Protein AF-A0A8T3MBT5-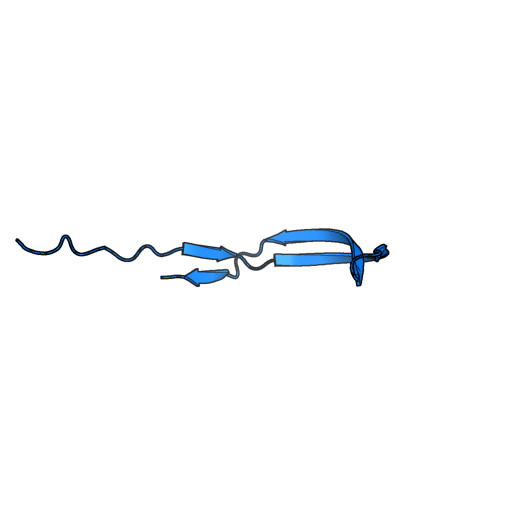F1 (afdb_monomer_lite)

Structure (mmCIF, N/CA/C/O backbone):
data_AF-A0A8T3MBT5-F1
#
_entry.id   AF-A0A8T3MBT5-F1
#
loop_
_atom_site.group_PDB
_atom_site.id
_atom_site.type_symbol
_atom_site.label_atom_id
_atom_site.label_alt_id
_atom_site.label_comp_id
_atom_site.label_asym_id
_atom_site.label_entity_id
_atom_site.label_seq_id
_atom_site.pdbx_PDB_ins_code
_atom_site.Cartn_x
_atom_site.Cartn_y
_atom_site.Cartn_z
_atom_site.occupancy
_atom_site.B_iso_or_equiv
_atom_site.auth_seq_id
_atom_site.auth_comp_id
_atom_site.auth_asym_id
_atom_site.auth_atom_id
_atom_site.pdbx_PDB_model_num
ATOM 1 N N . MET A 1 1 ? 41.509 -15.083 -16.220 1.00 56.12 1 MET A N 1
ATOM 2 C CA . MET A 1 1 ? 40.112 -15.516 -16.429 1.00 56.12 1 MET A CA 1
ATOM 3 C C . MET A 1 1 ? 39.281 -14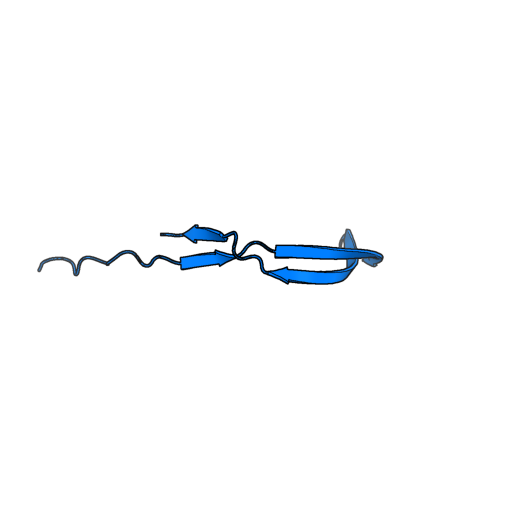.255 -16.559 1.00 56.12 1 MET A C 1
ATOM 5 O O . MET A 1 1 ? 39.405 -13.435 -15.658 1.00 56.12 1 MET A O 1
ATOM 9 N N . PRO A 1 2 ? 38.556 -14.025 -17.666 1.00 50.34 2 PRO A N 1
ATOM 10 C CA . PRO A 1 2 ? 37.686 -12.863 -17.752 1.00 50.34 2 PRO A CA 1
ATOM 11 C C . PRO A 1 2 ? 36.538 -13.036 -16.751 1.00 50.34 2 PRO A C 1
ATOM 13 O O . PRO A 1 2 ? 35.982 -14.126 -16.626 1.00 50.34 2 PRO A O 1
ATOM 16 N N . ASP A 1 3 ? 36.262 -11.974 -16.002 1.00 62.34 3 ASP A N 1
ATOM 17 C CA . ASP A 1 3 ? 35.148 -11.852 -15.061 1.00 62.34 3 ASP A CA 1
ATOM 18 C C . ASP A 1 3 ? 33.831 -12.066 -15.834 1.00 62.34 3 ASP A C 1
ATOM 20 O O . ASP A 1 3 ? 33.666 -11.434 -16.886 1.00 62.34 3 ASP A O 1
ATOM 24 N N . PRO A 1 4 ? 32.925 -12.987 -15.440 1.00 64.19 4 PRO A N 1
ATOM 25 C CA . PRO A 1 4 ? 31.669 -13.180 -16.151 1.00 64.19 4 PRO A CA 1
ATOM 26 C C . PRO A 1 4 ? 30.847 -11.901 -16.015 1.00 64.19 4 PRO A C 1
ATOM 28 O O . PRO A 1 4 ? 30.187 -11.676 -15.006 1.00 64.19 4 PRO A O 1
ATOM 31 N N . HIS A 1 5 ? 30.929 -11.050 -17.036 1.00 68.38 5 HIS A N 1
ATOM 32 C CA . HIS A 1 5 ? 30.245 -9.770 -17.109 1.00 68.38 5 HIS A CA 1
ATOM 33 C C . HIS A 1 5 ? 28.786 -9.917 -16.660 1.00 68.38 5 HIS A C 1
ATOM 35 O O . HIS A 1 5 ? 27.957 -10.504 -17.361 1.00 68.38 5 HIS A O 1
ATOM 41 N N . LEU A 1 6 ? 28.478 -9.392 -15.470 1.00 76.44 6 LEU A N 1
ATOM 42 C CA . LEU A 1 6 ? 27.121 -9.373 -14.945 1.00 76.44 6 LEU A CA 1
ATOM 43 C C . LEU A 1 6 ? 26.273 -8.510 -15.875 1.00 76.44 6 LEU A C 1
ATOM 45 O O . LEU A 1 6 ? 26.515 -7.315 -16.040 1.00 76.44 6 LEU A O 1
ATOM 49 N N . THR A 1 7 ? 25.288 -9.131 -16.516 1.00 82.31 7 THR A N 1
ATOM 50 C CA . THR A 1 7 ? 24.331 -8.393 -17.339 1.00 82.31 7 THR A CA 1
ATOM 51 C C . THR A 1 7 ? 23.338 -7.694 -16.407 1.00 82.31 7 THR A C 1
ATOM 53 O O . THR A 1 7 ? 22.788 -8.360 -15.524 1.00 82.31 7 THR A O 1
ATOM 56 N N . PRO A 1 8 ? 23.094 -6.379 -16.559 1.00 83.50 8 PRO A N 1
ATOM 57 C CA . PRO A 1 8 ? 22.205 -5.652 -15.666 1.00 83.50 8 PRO A CA 1
ATOM 58 C C . PRO A 1 8 ? 20.771 -6.168 -15.773 1.00 83.50 8 PRO A C 1
ATOM 60 O O . PRO A 1 8 ? 20.224 -6.380 -16.859 1.00 83.50 8 PRO A O 1
ATOM 63 N N . VAL A 1 9 ? 20.159 -6.365 -14.610 1.00 91.69 9 VAL A N 1
ATOM 64 C CA . VAL A 1 9 ? 18.801 -6.873 -14.474 1.00 91.69 9 VAL A CA 1
ATOM 65 C C . VAL A 1 9 ? 17.868 -5.692 -14.269 1.00 91.69 9 VAL A C 1
ATOM 67 O O . VAL A 1 9 ? 17.855 -5.080 -13.208 1.00 91.69 9 VAL A O 1
ATOM 70 N N . ILE A 1 10 ? 17.046 -5.398 -15.272 1.00 94.00 10 ILE A N 1
ATOM 71 C CA . ILE A 1 10 ? 16.069 -4.311 -15.175 1.00 94.00 10 ILE A CA 1
ATOM 72 C C . ILE A 1 10 ? 14.777 -4.832 -14.535 1.00 94.00 10 ILE A C 1
ATOM 74 O O . ILE A 1 10 ? 14.263 -5.896 -14.906 1.00 94.00 10 ILE A O 1
ATOM 78 N N . ARG A 1 11 ? 14.235 -4.080 -13.574 1.00 95.94 11 ARG A N 1
ATOM 79 C CA . ARG A 1 11 ? 12.933 -4.327 -12.937 1.00 95.94 11 ARG A CA 1
ATOM 80 C C . ARG A 1 11 ? 12.105 -3.049 -12.909 1.00 95.94 11 ARG A C 1
ATOM 82 O O . ARG A 1 11 ? 12.647 -1.956 -12.779 1.00 95.94 11 ARG A O 1
ATOM 89 N N . LEU A 1 12 ? 10.790 -3.203 -13.027 1.00 97.44 12 LEU A N 1
ATOM 90 C CA . LEU A 1 12 ? 9.839 -2.110 -12.863 1.00 97.44 12 LEU A CA 1
ATOM 91 C C . LEU A 1 12 ? 9.198 -2.214 -11.479 1.00 97.44 12 LEU A C 1
ATOM 93 O O . LEU A 1 12 ? 8.679 -3.271 -11.122 1.00 97.44 12 LEU A O 1
ATOM 97 N N . ALA A 1 13 ? 9.241 -1.128 -10.714 1.00 97.56 13 ALA A N 1
ATOM 98 C CA . ALA A 1 13 ? 8.574 -1.000 -9.426 1.00 97.56 13 ALA A CA 1
ATOM 99 C C . ALA A 1 13 ? 7.318 -0.137 -9.603 1.00 97.56 13 ALA A C 1
ATOM 101 O O . ALA A 1 13 ? 7.401 1.086 -9.702 1.00 97.56 13 ALA A O 1
ATOM 102 N N . SER A 1 14 ? 6.155 -0.782 -9.719 1.00 98.19 14 SER A N 1
ATOM 103 C CA . SER A 1 14 ? 4.882 -0.093 -9.958 1.00 98.19 14 SER A CA 1
ATOM 104 C C . SER A 1 14 ? 4.500 0.826 -8.801 1.00 98.19 14 SER A C 1
ATOM 106 O O . SER A 1 14 ? 4.508 0.424 -7.637 1.00 98.19 14 SER A O 1
ATOM 108 N N . ALA A 1 15 ? 4.086 2.045 -9.135 1.00 98.38 15 ALA A N 1
ATOM 109 C CA . ALA A 1 15 ? 3.432 2.944 -8.203 1.00 98.38 15 ALA A CA 1
ATOM 110 C C . ALA A 1 15 ? 2.051 2.397 -7.807 1.00 98.38 15 ALA A C 1
ATOM 112 O O . ALA A 1 15 ? 1.443 1.595 -8.520 1.00 98.38 15 ALA A O 1
ATOM 113 N N . LYS A 1 16 ? 1.514 2.888 -6.689 1.00 98.38 16 LYS A N 1
ATOM 114 C CA . LYS A 1 16 ? 0.122 2.648 -6.296 1.00 98.38 16 LYS A CA 1
ATOM 115 C C . LYS A 1 16 ? -0.631 3.948 -6.103 1.00 98.38 16 LYS A C 1
ATOM 117 O O . LYS A 1 16 ? -0.040 4.983 -5.798 1.00 98.38 16 LYS A O 1
ATOM 122 N N . LEU A 1 17 ? -1.950 3.853 -6.173 1.00 98.44 17 LEU A N 1
ATOM 123 C CA . LEU A 1 17 ? -2.872 4.877 -5.707 1.00 98.44 17 LEU A CA 1
ATOM 124 C C . LEU A 1 17 ? -3.759 4.301 -4.599 1.00 98.44 17 LEU A C 1
ATOM 126 O O . LEU A 1 17 ? -4.150 3.137 -4.653 1.00 98.44 17 LEU A O 1
ATOM 130 N N . ASN A 1 18 ? -4.077 5.119 -3.596 1.00 98.44 18 ASN A N 1
ATOM 131 C CA . ASN A 1 18 ? -5.177 4.831 -2.677 1.00 98.44 18 ASN A CA 1
ATOM 132 C C . ASN A 1 18 ? -6.448 5.415 -3.289 1.00 98.44 18 ASN A C 1
ATOM 134 O O . ASN A 1 18 ? -6.561 6.637 -3.367 1.00 98.44 18 ASN A O 1
ATOM 138 N N . LEU A 1 19 ? -7.385 4.576 -3.727 1.00 98.38 19 LEU A N 1
ATOM 139 C CA . LEU A 1 19 ? -8.681 5.058 -4.225 1.00 98.38 19 LEU A CA 1
ATOM 140 C C . LEU A 1 19 ? -9.564 5.557 -3.081 1.00 98.38 19 LEU A C 1
ATOM 142 O O . LEU A 1 19 ? -10.330 6.501 -3.242 1.00 98.38 19 LEU A O 1
ATOM 146 N N . THR A 1 20 ? -9.418 4.937 -1.914 1.00 98.69 20 THR A N 1
ATOM 147 C CA . THR A 1 20 ? -9.981 5.404 -0.652 1.00 98.69 20 THR A CA 1
ATOM 148 C C . THR A 1 20 ? -8.926 5.269 0.434 1.00 98.69 20 THR A C 1
ATOM 150 O O . THR A 1 20 ? -8.076 4.382 0.372 1.00 98.69 20 THR A O 1
ATOM 153 N N . LEU A 1 21 ? -8.972 6.155 1.425 1.00 98.62 21 LEU A N 1
ATOM 154 C CA . LEU A 1 21 ? -8.122 6.102 2.608 1.00 98.62 21 LEU A CA 1
ATOM 155 C C . LEU A 1 21 ? -8.905 6.670 3.788 1.00 98.62 21 LEU A C 1
ATOM 157 O O . LEU A 1 21 ? -9.379 7.802 3.728 1.00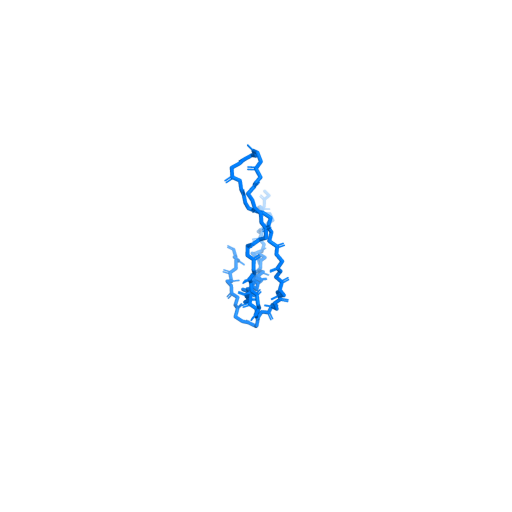 98.62 21 LEU A O 1
ATOM 161 N N . ALA A 1 22 ? -9.007 5.895 4.860 1.00 98.75 22 ALA A N 1
ATOM 162 C CA . ALA A 1 22 ? -9.593 6.318 6.119 1.00 98.75 22 ALA A CA 1
ATOM 163 C C . ALA A 1 22 ? -8.640 5.994 7.269 1.00 98.75 22 ALA A C 1
ATOM 165 O O . ALA A 1 22 ? -8.138 4.875 7.376 1.00 98.75 22 ALA A O 1
ATOM 166 N N . VAL A 1 23 ? -8.426 6.981 8.136 1.00 98.50 23 VAL A N 1
ATOM 167 C CA . VAL A 1 23 ? -7.787 6.798 9.441 1.00 98.50 23 VAL A CA 1
ATOM 168 C C . VAL A 1 23 ? -8.873 6.378 10.421 1.00 98.50 23 VAL A C 1
ATOM 170 O O . VAL A 1 23 ? -9.841 7.113 10.602 1.00 98.50 23 VAL A O 1
ATOM 173 N N . ILE A 1 24 ? -8.730 5.203 11.030 1.00 98.50 24 ILE A N 1
ATOM 174 C CA . ILE A 1 24 ? -9.760 4.617 11.903 1.00 98.50 24 ILE A CA 1
ATOM 175 C C . ILE A 1 24 ? -9.326 4.511 13.368 1.00 98.50 24 ILE A C 1
ATOM 177 O O . ILE A 1 24 ? -10.138 4.181 14.226 1.00 98.50 24 ILE A O 1
ATOM 181 N N . GLY A 1 25 ? -8.069 4.831 13.675 1.00 98.44 25 GLY A N 1
ATOM 182 C CA . GLY A 1 25 ? -7.557 4.822 15.040 1.00 98.44 25 GLY A CA 1
ATOM 183 C C . GLY A 1 25 ? -6.105 5.273 15.122 1.00 98.44 25 GLY A C 1
ATOM 184 O O . GLY A 1 25 ? -5.409 5.355 14.108 1.00 98.44 25 GLY A O 1
ATOM 185 N N . ARG A 1 26 ? -5.651 5.563 16.343 1.00 98.12 26 ARG A N 1
ATOM 186 C CA . ARG A 1 26 ? -4.240 5.798 16.667 1.00 98.12 26 ARG A CA 1
ATOM 187 C C . ARG A 1 26 ? -3.721 4.601 17.454 1.00 98.12 26 ARG A C 1
ATOM 189 O O . ARG A 1 26 ? -4.365 4.180 18.410 1.00 98.12 26 ARG A O 1
ATOM 196 N N . ARG A 1 27 ? -2.557 4.095 17.066 1.00 97.81 27 ARG A N 1
ATOM 197 C CA . ARG A 1 27 ? -1.889 2.949 17.683 1.00 97.81 27 ARG A CA 1
ATOM 198 C C . ARG A 1 27 ? -0.898 3.411 18.746 1.00 97.81 27 ARG A C 1
ATOM 200 O O . ARG A 1 27 ? -0.402 4.539 18.709 1.00 97.81 27 ARG A O 1
ATOM 207 N N . GLU A 1 28 ? -0.583 2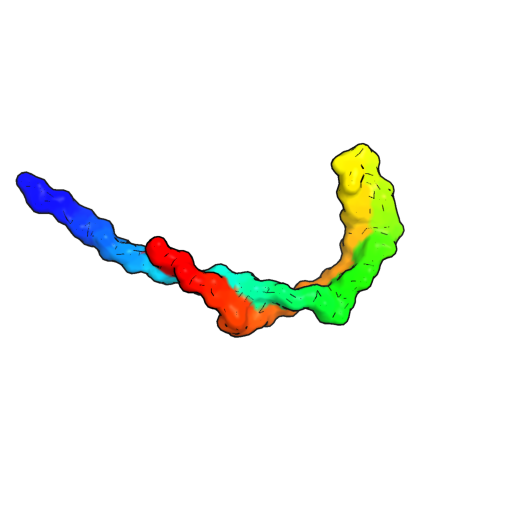.521 19.679 1.00 98.19 28 GLU A N 1
ATOM 208 C CA . GLU A 1 28 ? 0.381 2.784 20.758 1.00 98.19 28 GLU A CA 1
ATOM 209 C C . GLU A 1 28 ? 1.823 2.929 20.250 1.00 98.19 28 GLU A C 1
ATOM 211 O O . GLU A 1 28 ? 2.642 3.585 20.886 1.00 98.19 28 GLU A O 1
ATOM 216 N N . ASP A 1 29 ? 2.121 2.388 19.067 1.00 97.81 29 ASP A N 1
ATOM 217 C CA . ASP A 1 29 ? 3.426 2.491 18.403 1.00 97.81 29 ASP A CA 1
ATOM 218 C C . ASP A 1 29 ? 3.634 3.809 17.632 1.00 97.81 29 ASP A C 1
ATOM 220 O O . ASP A 1 29 ? 4.640 3.978 16.944 1.00 97.81 29 ASP A O 1
ATOM 224 N N . GLY A 1 30 ? 2.690 4.749 17.737 1.00 97.75 30 GLY A N 1
ATOM 225 C CA . GLY A 1 30 ? 2.760 6.058 1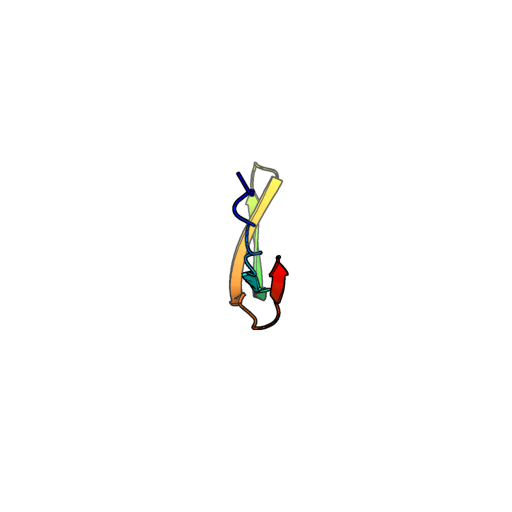7.087 1.00 97.75 30 GLY A CA 1
ATOM 226 C C . GLY A 1 30 ? 2.222 6.093 15.654 1.00 97.75 30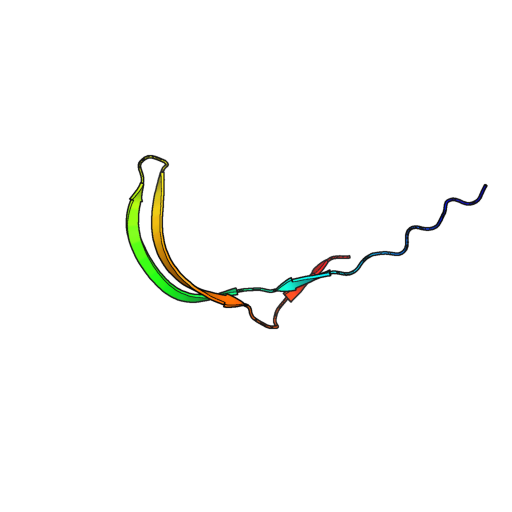 GLY A C 1
ATOM 227 O O . GLY A 1 30 ? 2.195 7.167 15.052 1.00 97.75 30 GLY A O 1
ATOM 228 N N . PHE A 1 31 ? 1.750 4.966 15.111 1.00 98.50 31 PHE A N 1
ATOM 229 C CA . PHE A 1 31 ? 1.089 4.914 13.805 1.00 98.50 31 PHE A CA 1
ATOM 230 C C . PHE A 1 31 ? -0.437 5.055 13.914 1.00 98.50 31 PHE A C 1
ATOM 232 O O . PHE A 1 31 ? -1.010 5.246 14.988 1.00 98.50 31 PHE A O 1
ATOM 239 N N . HIS A 1 32 ? -1.109 4.966 12.766 1.00 98.62 32 HIS A N 1
ATOM 240 C CA . HIS A 1 32 ? -2.563 4.935 12.667 1.00 98.62 32 HIS A CA 1
ATOM 241 C C . HIS A 1 32 ? -3.034 3.594 12.121 1.00 98.62 32 HIS A C 1
ATOM 243 O O . HIS A 1 32 ? -2.389 3.015 11.245 1.00 98.62 32 HIS A O 1
ATOM 249 N N . ASP A 1 33 ? -4.189 3.144 12.594 1.00 98.50 33 ASP A N 1
ATOM 250 C CA . ASP A 1 33 ? -4.931 2.095 11.911 1.00 98.50 33 ASP A CA 1
ATOM 251 C C . ASP A 1 33 ? -5.627 2.700 10.697 1.00 98.50 33 ASP A C 1
ATOM 253 O O . ASP A 1 33 ? -6.255 3.762 10.782 1.00 98.50 33 ASP A O 1
ATOM 257 N N . LEU A 1 34 ? -5.483 2.034 9.552 1.00 98.50 34 LEU A N 1
ATOM 258 C CA . LEU A 1 34 ? -5.969 2.515 8.266 1.00 98.50 34 LEU A CA 1
ATOM 259 C C . LEU A 1 34 ? -6.897 1.489 7.623 1.00 98.50 34 LEU A C 1
ATOM 261 O O . LEU A 1 34 ? -6.612 0.293 7.618 1.00 98.50 34 LEU A O 1
ATOM 265 N N . HIS A 1 35 ? -7.951 1.983 6.983 1.00 98.56 35 HIS A N 1
ATOM 266 C CA . HIS A 1 35 ? -8.723 1.233 6.000 1.00 98.56 35 HIS A CA 1
ATOM 267 C C . HIS A 1 35 ? -8.553 1.903 4.632 1.00 98.56 35 HIS A C 1
ATOM 269 O O . HIS A 1 35 ? -8.743 3.112 4.503 1.00 98.56 35 HIS A O 1
ATOM 275 N N . SER A 1 36 ? -8.128 1.154 3.614 1.00 98.62 36 SER A N 1
ATOM 276 C CA . SER A 1 36 ? -7.739 1.722 2.317 1.00 98.62 36 SER A CA 1
ATOM 277 C C . SER A 1 36 ? -7.890 0.701 1.195 1.00 98.62 36 SER A C 1
ATOM 279 O O . SER A 1 36 ? -7.569 -0.473 1.382 1.00 98.62 36 SER A O 1
ATOM 281 N N . VAL A 1 37 ? -8.318 1.158 0.016 1.00 98.44 37 VAL A N 1
ATOM 282 C CA . VAL A 1 37 ? -8.315 0.364 -1.223 1.00 98.44 37 VAL A CA 1
ATOM 283 C C . VAL A 1 37 ? -7.149 0.815 -2.092 1.00 98.44 37 VAL A C 1
ATOM 285 O O . VAL A 1 37 ? -7.114 1.952 -2.568 1.00 98.44 37 VAL A O 1
ATOM 288 N N . PHE A 1 38 ? -6.195 -0.087 -2.305 1.00 98.31 38 PHE A N 1
ATOM 289 C CA . PHE A 1 38 ? -5.004 0.164 -3.111 1.00 98.31 38 PHE A CA 1
ATOM 290 C C . PHE A 1 38 ? -5.190 -0.373 -4.528 1.00 98.31 38 PHE A C 1
ATOM 292 O O . PHE A 1 38 ? -5.681 -1.487 -4.709 1.00 98.31 38 PHE A O 1
ATOM 299 N N . VAL A 1 39 ? -4.730 0.386 -5.522 1.00 98.38 39 VAL A N 1
ATOM 300 C CA . VAL A 1 39 ? -4.628 -0.077 -6.909 1.00 98.38 39 VAL A CA 1
ATOM 301 C C . VAL A 1 39 ? -3.213 0.170 -7.445 1.00 98.38 39 VAL A C 1
ATOM 303 O O . VAL A 1 39 ? -2.708 1.292 -7.323 1.00 98.38 39 VAL A O 1
ATOM 306 N N . PRO A 1 40 ? -2.534 -0.848 -8.004 1.00 98.00 40 PRO A N 1
ATOM 307 C CA . PRO A 1 40 ? -1.270 -0.651 -8.698 1.00 98.00 40 PRO A CA 1
ATOM 308 C C . PRO A 1 40 ? -1.503 0.061 -10.033 1.00 98.00 40 PRO A C 1
ATOM 310 O O . PRO A 1 40 ? -2.498 -0.173 -10.719 1.00 98.00 40 PRO A O 1
ATOM 313 N N . LEU A 1 41 ? -0.570 0.928 -10.405 1.00 97.94 41 LEU A N 1
ATOM 314 C CA . LEU A 1 41 ? -0.593 1.664 -11.661 1.00 97.94 41 LEU A CA 1
ATOM 315 C C . LEU A 1 41 ? 0.463 1.111 -12.621 1.00 97.94 41 LEU A C 1
ATOM 317 O O . LEU A 1 41 ? 1.465 0.528 -12.211 1.00 97.94 41 LEU A O 1
ATOM 321 N N . ALA A 1 42 ? 0.259 1.353 -13.917 1.00 98.06 42 ALA A N 1
ATOM 322 C CA . ALA A 1 42 ? 1.282 1.079 -14.926 1.00 98.06 42 ALA A CA 1
ATOM 323 C C . ALA A 1 42 ? 2.485 2.040 -14.823 1.00 98.06 42 ALA A C 1
ATOM 325 O O . ALA A 1 42 ? 3.557 1.731 -15.333 1.00 98.06 42 ALA A O 1
ATOM 326 N N . LEU A 1 43 ? 2.321 3.193 -14.159 1.00 98.50 43 LEU A N 1
ATOM 327 C CA . LEU A 1 43 ? 3.426 4.091 -13.822 1.00 98.50 43 LEU A CA 1
ATOM 328 C C . LEU A 1 43 ? 4.375 3.388 -12.845 1.00 98.50 43 LEU A C 1
ATOM 330 O O . LEU A 1 43 ? 3.928 2.889 -11.813 1.00 98.50 43 LEU A O 1
ATOM 334 N N . SER A 1 44 ? 5.669 3.362 -13.152 1.00 98.38 44 SER A N 1
ATOM 335 C CA . SER A 1 44 ? 6.658 2.611 -12.378 1.00 98.38 44 SER A CA 1
ATOM 336 C C . SER A 1 44 ? 8.041 3.243 -12.429 1.00 98.38 44 SER A C 1
ATOM 338 O O . SER A 1 44 ? 8.440 3.750 -13.481 1.00 98.38 44 SER A O 1
ATOM 340 N N . ASP A 1 45 ? 8.805 3.081 -11.353 1.00 98.12 45 ASP A N 1
ATOM 341 C CA . ASP A 1 45 ? 10.243 3.336 -11.373 1.00 98.12 45 ASP A CA 1
ATOM 342 C C . ASP A 1 45 ? 10.962 2.211 -12.126 1.00 98.12 45 ASP A C 1
ATOM 344 O O . ASP A 1 45 ? 10.629 1.031 -11.981 1.00 98.12 45 ASP A O 1
ATOM 348 N N . ARG A 1 46 ? 11.973 2.565 -12.925 1.00 97.25 46 ARG A N 1
ATOM 349 C CA . ARG A 1 46 ? 12.859 1.603 -13.591 1.00 97.25 46 ARG A CA 1
ATOM 350 C C . ARG A 1 46 ? 14.137 1.456 -12.776 1.00 97.25 46 ARG A C 1
ATOM 352 O O . ARG A 1 46 ? 14.950 2.373 -12.737 1.00 97.25 46 ARG A O 1
ATOM 359 N N . LEU A 1 47 ? 14.321 0.286 -12.180 1.00 95.56 47 LEU A N 1
ATOM 360 C CA . LEU A 1 47 ? 15.502 -0.074 -11.402 1.00 95.56 47 LEU A CA 1
ATOM 361 C C . LEU A 1 47 ? 16.443 -0.905 -12.285 1.00 95.56 47 LEU A C 1
ATOM 363 O O . LEU A 1 47 ? 15.978 -1.818 -12.973 1.00 95.56 47 LEU A O 1
ATOM 367 N N . SER A 1 48 ? 17.736 -0.576 -12.302 1.00 88.62 48 SER A N 1
ATOM 368 C CA . SER A 1 48 ? 18.766 -1.224 -13.132 1.00 88.62 48 SER A CA 1
ATOM 369 C C . SER A 1 48 ? 20.118 -1.248 -12.450 1.00 88.62 48 SER A C 1
ATOM 371 O O . SER A 1 48 ? 20.404 -0.229 -11.784 1.00 88.62 48 SER A O 1
#

Secondary structure (DSSP, 8-state):
-----PPP--EEEEEEEEEEEEEEEE-TTS-EEEEEEEEEEEEEEEE-

pLDDT: mean 92.68, std 12.11, range [50.34, 98.75]

Radius of gyration: 19.24 Å; chains: 1; bounding box: 50×22×38 Å

Foldseek 3Di:
DDDPPDDDDKDWAWDKDFPDKDFDAADPVGDTDIDTDIDTDPDTDIDD

Sequence (48 aa):
MPDPHLTPVIRLASAKLNLTLAVIGRREDGFHDLHSVFVPLALSDRLS